Protein AF-A0A2N2MJ49-F1 (afdb_monomer)

Sequence (105 aa):
MNKTPEKPVFLGTYFDRDSVLRWERWTRIVAWVIFAIYVVQYVYDTGMNLYNSFLGGYPVDWFYMAFSLSRPFQGAMVLVVLHLLAKGLLILLDIEDNTRRAARK

Radius of gyration: 24.72 Å; Cα contacts (8 Å, |Δi|>4): 59; chains: 1; bounding box: 57×34×70 Å

Structure (mmCIF, N/CA/C/O backbone):
data_AF-A0A2N2MJ49-F1
#
_entry.id   AF-A0A2N2MJ49-F1
#
loop_
_atom_site.group_PDB
_atom_site.id
_atom_site.type_symbol
_atom_site.label_atom_id
_atom_site.label_alt_id
_atom_site.label_comp_id
_atom_site.label_asym_id
_atom_site.label_entity_id
_atom_site.label_seq_id
_atom_site.pdbx_PDB_ins_code
_atom_site.Cartn_x
_atom_site.Cartn_y
_atom_site.Cartn_z
_atom_site.occupancy
_atom_site.B_iso_or_equiv
_atom_site.auth_seq_id
_atom_site.auth_comp_id
_atom_site.auth_asym_id
_atom_site.auth_atom_id
_atom_site.pdbx_PDB_model_num
ATOM 1 N N . MET A 1 1 ? -31.658 22.589 45.510 1.00 42.12 1 MET A N 1
ATOM 2 C CA . MET A 1 1 ? -30.374 21.855 45.475 1.00 42.12 1 MET A CA 1
ATOM 3 C C . MET A 1 1 ? -30.463 20.854 44.328 1.00 42.12 1 MET A C 1
ATOM 5 O O . MET A 1 1 ? -31.080 19.810 44.482 1.00 42.12 1 MET A O 1
ATOM 9 N N . ASN A 1 2 ? -30.010 21.247 43.136 1.00 44.00 2 ASN A N 1
ATOM 10 C CA . ASN A 1 2 ? -30.204 20.474 41.909 1.00 44.00 2 ASN A CA 1
ATOM 11 C C . ASN A 1 2 ? -29.055 19.462 41.801 1.00 44.00 2 ASN A C 1
ATOM 13 O O . ASN A 1 2 ? -27.923 19.855 41.526 1.00 44.00 2 ASN A O 1
ATOM 17 N N . LYS A 1 3 ? -29.309 18.187 42.113 1.00 52.09 3 LYS A N 1
ATOM 18 C CA . LYS A 1 3 ? -28.312 17.125 41.940 1.00 52.09 3 LYS A CA 1
ATOM 19 C C . LYS A 1 3 ? -28.244 16.810 40.450 1.00 52.09 3 LYS A C 1
ATOM 21 O O . LYS A 1 3 ? -29.132 16.154 39.915 1.00 52.09 3 LYS A O 1
ATOM 26 N N . THR A 1 4 ? -27.220 17.319 39.773 1.00 58.00 4 THR A N 1
ATOM 27 C CA . THR A 1 4 ? -26.835 16.819 38.4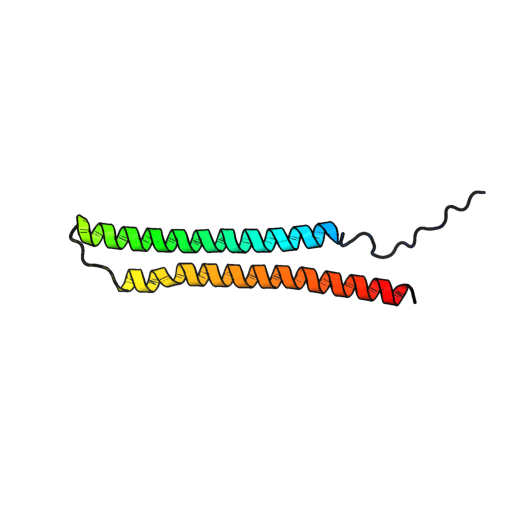51 1.00 58.00 4 THR A CA 1
ATOM 28 C C . THR A 1 4 ? -26.609 15.313 38.568 1.00 58.00 4 THR A C 1
ATOM 30 O O . THR A 1 4 ? -25.866 14.912 39.466 1.00 58.00 4 THR A O 1
ATOM 33 N N . PRO A 1 5 ? -27.228 14.474 37.723 1.00 53.34 5 PRO A N 1
ATOM 34 C CA . PRO A 1 5 ? -26.930 13.052 37.734 1.00 53.34 5 PRO A CA 1
ATOM 35 C C . PRO A 1 5 ? -25.443 12.877 37.411 1.00 53.34 5 PRO A C 1
ATOM 37 O O . PRO A 1 5 ? -24.965 13.372 36.386 1.00 53.34 5 PRO A O 1
ATOM 40 N N . GLU A 1 6 ? -24.707 12.235 38.318 1.00 57.59 6 GLU A N 1
ATOM 41 C CA . GLU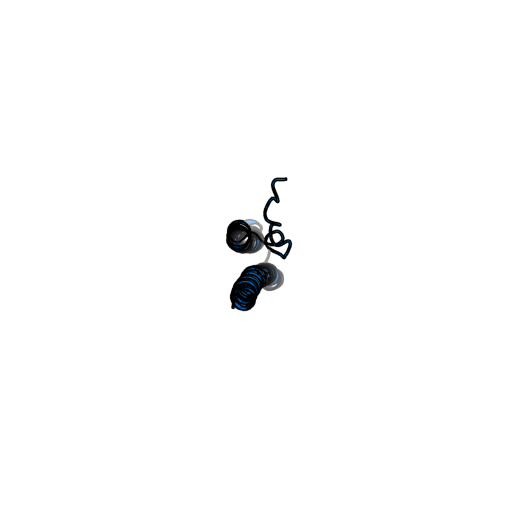 A 1 6 ? -23.323 11.832 38.089 1.00 57.59 6 GLU A CA 1
ATOM 42 C C . GLU A 1 6 ? -23.279 11.006 36.804 1.00 57.59 6 GLU A C 1
ATOM 44 O O . GLU A 1 6 ? -23.873 9.931 36.703 1.00 57.59 6 GLU A O 1
ATOM 49 N N . LYS A 1 7 ? -22.607 11.545 35.782 1.00 55.47 7 LYS A N 1
ATOM 50 C CA . LYS A 1 7 ? -22.266 10.776 34.588 1.00 55.47 7 LYS A CA 1
ATOM 51 C C . LYS A 1 7 ? -21.418 9.598 35.064 1.00 55.47 7 LYS A C 1
ATOM 53 O O . LYS A 1 7 ? -20.419 9.860 35.732 1.00 55.47 7 LYS A O 1
ATOM 58 N N . PRO A 1 8 ? -21.760 8.341 34.738 1.00 45.12 8 PRO A N 1
ATOM 59 C CA . PRO A 1 8 ? -20.896 7.225 35.081 1.00 45.12 8 PRO A CA 1
ATOM 60 C C . PRO A 1 8 ? -19.525 7.458 34.437 1.00 45.12 8 PRO A C 1
ATOM 62 O O . PRO A 1 8 ? -19.369 7.443 33.215 1.00 45.12 8 PRO A O 1
ATOM 65 N N . VAL A 1 9 ? -18.541 7.745 35.288 1.00 55.47 9 VAL A N 1
ATOM 66 C CA . VAL A 1 9 ? -17.139 7.966 34.939 1.00 55.47 9 VAL A CA 1
ATOM 67 C C . VAL A 1 9 ? -16.507 6.602 34.725 1.00 55.47 9 VAL A C 1
ATOM 69 O O . VAL A 1 9 ? -15.728 6.167 35.552 1.00 55.47 9 VAL A O 1
ATOM 72 N N . PHE A 1 10 ? -16.857 5.872 33.669 1.00 46.50 10 PHE A N 1
ATOM 73 C CA . PHE A 1 10 ? -16.069 4.694 33.304 1.00 46.50 10 PHE A CA 1
ATOM 74 C C . PHE A 1 10 ? -16.039 4.480 31.784 1.00 46.50 10 PHE A C 1
ATOM 76 O O . PHE A 1 10 ? -17.042 4.193 31.135 1.00 46.50 10 PHE A O 1
ATOM 83 N N . LEU A 1 11 ? -14.824 4.641 3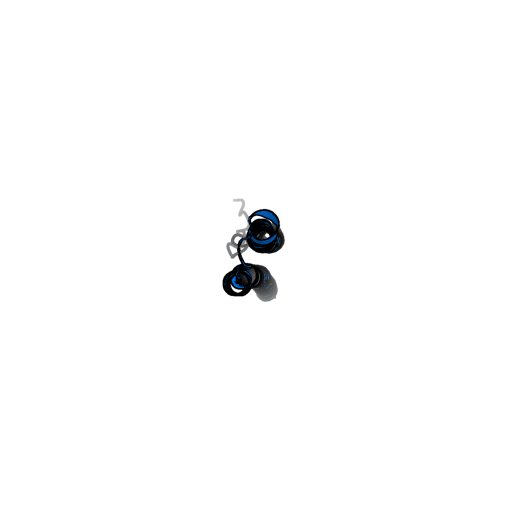1.246 1.00 53.97 11 LEU A N 1
ATOM 84 C CA . LEU A 1 11 ? -14.276 4.122 29.982 1.00 53.97 11 LEU A CA 1
ATOM 85 C C . LEU A 1 11 ? -14.821 4.625 28.635 1.00 53.97 11 LEU A C 1
ATOM 87 O O . LEU A 1 11 ? -14.140 4.431 27.633 1.00 53.97 11 LEU A O 1
ATOM 91 N N . GLY A 1 12 ? -15.933 5.361 28.585 1.00 48.50 12 GLY A N 1
ATOM 92 C CA . GLY A 1 12 ? -16.446 5.983 27.348 1.00 48.50 12 GLY A CA 1
ATOM 93 C C . GLY A 1 12 ? -15.527 7.019 26.668 1.00 48.50 12 GLY A C 1
ATOM 94 O O . GLY A 1 12 ? -15.921 7.605 25.665 1.00 48.50 12 GLY A O 1
ATOM 95 N N . THR A 1 13 ? -14.331 7.264 27.208 1.00 54.97 13 THR A N 1
ATOM 96 C CA . THR A 1 13 ? -13.382 8.301 26.774 1.00 54.97 13 THR A CA 1
ATOM 97 C C . THR A 1 13 ? -12.166 7.777 26.000 1.00 54.97 13 THR A C 1
ATOM 99 O O . THR A 1 13 ? -11.473 8.591 25.400 1.00 54.97 13 THR A O 1
ATOM 102 N N . TYR A 1 14 ? -11.855 6.472 26.021 1.00 58.28 14 TYR A N 1
ATOM 103 C CA . TYR A 1 14 ? -10.548 5.989 25.531 1.00 58.28 14 TYR A CA 1
ATOM 104 C C . TYR A 1 14 ? -10.522 5.564 24.056 1.00 58.28 14 TYR A C 1
ATOM 106 O O . TYR A 1 14 ? -9.511 5.793 23.395 1.00 58.28 14 TYR A O 1
ATOM 114 N N . PHE A 1 15 ? -11.612 5.016 23.514 1.00 64.31 15 PHE A N 1
ATOM 115 C CA . PHE A 1 15 ? -11.713 4.673 22.094 1.00 64.31 15 PHE A CA 1
ATOM 116 C C . PHE A 1 15 ? -13.061 5.125 21.532 1.00 64.31 15 PHE A C 1
ATOM 118 O O . PHE A 1 15 ? -14.129 4.611 21.866 1.00 64.31 15 PHE A O 1
ATOM 125 N N . ASP A 1 16 ? -13.008 6.131 20.666 1.00 80.38 16 ASP A N 1
ATOM 126 C CA . ASP A 1 16 ? -14.135 6.479 19.814 1.00 80.38 16 ASP A CA 1
ATOM 127 C C . ASP A 1 16 ? -14.185 5.488 18.644 1.00 80.38 16 ASP A C 1
ATOM 129 O O . ASP A 1 16 ? -13.225 5.364 17.877 1.00 80.38 16 ASP A O 1
ATOM 133 N N . ARG A 1 17 ? -15.306 4.770 18.519 1.00 81.75 17 ARG A N 1
ATOM 134 C CA . ARG A 1 17 ? -15.529 3.751 17.488 1.00 81.75 17 ARG A CA 1
ATOM 135 C C . ARG A 1 17 ? -15.296 4.305 16.087 1.00 81.75 17 ARG A C 1
ATOM 137 O O . ARG A 1 17 ? -14.660 3.639 15.271 1.00 81.75 17 ARG A O 1
ATOM 144 N N . ASP A 1 18 ? -15.777 5.514 15.817 1.00 86.56 18 ASP A N 1
ATOM 145 C CA . ASP A 1 18 ? -15.651 6.125 14.494 1.00 86.56 18 ASP A CA 1
ATOM 146 C C . ASP A 1 18 ? -14.190 6.466 14.194 1.00 86.56 18 ASP A C 1
ATOM 148 O O . ASP A 1 18 ? -13.690 6.202 13.097 1.00 86.56 18 ASP A O 1
ATOM 152 N N . SER A 1 19 ? -13.471 6.965 15.201 1.00 87.19 19 SER A N 1
ATOM 153 C CA . SER A 1 19 ? -12.028 7.182 15.127 1.00 87.19 19 SER A CA 1
ATOM 154 C C . SER A 1 19 ? -11.271 5.872 14.878 1.00 87.19 19 SER A C 1
ATOM 156 O O . SER A 1 19 ? -10.435 5.822 13.978 1.00 87.19 19 SER A O 1
ATOM 158 N N . VAL A 1 20 ? -11.585 4.795 15.603 1.00 88.62 20 VAL A N 1
ATOM 159 C CA . VAL A 1 20 ? -10.970 3.464 15.437 1.00 88.62 20 VAL A CA 1
ATOM 160 C C . VAL A 1 20 ? -11.195 2.904 14.032 1.00 88.62 20 VAL A C 1
ATOM 162 O O . VAL A 1 20 ? -10.241 2.501 13.370 1.00 88.62 20 VAL A O 1
ATOM 165 N N . LEU A 1 21 ? -12.431 2.928 13.533 1.00 90.38 21 LEU A N 1
ATOM 166 C CA . LEU A 1 21 ? -12.759 2.451 12.185 1.00 90.38 21 LEU A CA 1
ATOM 167 C C . LEU A 1 21 ? -12.087 3.296 11.098 1.00 90.38 21 LEU A C 1
ATOM 169 O O . LEU A 1 21 ? -11.628 2.775 10.080 1.00 90.38 21 LEU A O 1
ATOM 173 N N . ARG A 1 22 ? -11.991 4.611 11.314 1.00 92.75 22 ARG A N 1
ATOM 174 C CA . ARG A 1 22 ? -11.236 5.499 10.432 1.00 92.75 22 ARG A CA 1
ATOM 175 C C . ARG A 1 22 ? -9.753 5.120 10.429 1.00 92.75 22 ARG A C 1
ATOM 177 O O . ARG A 1 22 ? -9.180 5.009 9.346 1.00 92.75 22 ARG A O 1
ATOM 184 N N . TRP A 1 23 ? -9.142 4.902 11.594 1.00 91.56 23 TRP A N 1
ATOM 185 C CA . TRP A 1 23 ? -7.740 4.490 11.706 1.00 91.56 23 TRP A CA 1
ATOM 186 C C . TRP A 1 23 ? -7.482 3.132 11.057 1.00 91.56 23 TRP A C 1
ATOM 188 O O . TRP A 1 23 ? -6.542 3.033 10.280 1.00 91.56 23 TRP A O 1
ATOM 198 N N . GLU A 1 24 ? -8.342 2.133 11.263 1.00 94.25 24 GLU A N 1
ATOM 199 C CA . GLU A 1 24 ? -8.258 0.831 10.583 1.00 94.25 24 GLU A CA 1
ATOM 200 C C . GLU A 1 24 ? -8.176 0.990 9.060 1.00 94.25 24 GLU A C 1
ATOM 202 O O . GLU A 1 24 ? -7.279 0.435 8.411 1.00 94.25 24 GLU A O 1
ATOM 207 N N . ARG A 1 25 ? -9.070 1.809 8.493 1.00 94.62 25 ARG A N 1
ATOM 208 C CA . ARG A 1 25 ? -9.129 2.042 7.050 1.00 94.62 25 ARG A CA 1
ATOM 209 C C . ARG A 1 25 ? -7.869 2.742 6.554 1.00 94.62 25 ARG A C 1
ATOM 211 O O . ARG A 1 25 ? -7.303 2.328 5.542 1.00 94.62 25 ARG A O 1
ATOM 218 N N . TRP A 1 26 ? -7.413 3.776 7.262 1.00 96.50 26 TRP A N 1
ATOM 219 C CA . TRP A 1 26 ? -6.181 4.487 6.917 1.00 96.50 26 TRP A CA 1
ATOM 220 C C . TRP A 1 26 ? -4.953 3.588 7.027 1.00 96.50 26 TRP A C 1
ATOM 222 O O . TRP A 1 26 ? -4.146 3.581 6.105 1.00 96.50 26 TRP A O 1
ATOM 232 N N . THR A 1 27 ? -4.831 2.779 8.081 1.00 95.00 27 THR A N 1
ATOM 233 C CA . THR A 1 27 ? -3.722 1.834 8.252 1.00 95.00 27 THR A CA 1
ATOM 234 C C . THR A 1 27 ? -3.657 0.848 7.092 1.00 95.00 27 THR A C 1
ATOM 236 O O . THR A 1 27 ? -2.577 0.625 6.550 1.00 95.00 27 THR A O 1
ATOM 239 N N . ARG A 1 28 ? -4.797 0.311 6.640 1.00 95.81 28 ARG A N 1
ATOM 240 C CA . ARG A 1 28 ? -4.842 -0.552 5.449 1.00 95.81 28 ARG A CA 1
ATOM 241 C C . ARG A 1 28 ? -4.424 0.168 4.174 1.00 95.81 28 ARG A C 1
ATOM 243 O O . ARG A 1 28 ? -3.658 -0.394 3.397 1.00 95.81 28 ARG A O 1
ATOM 250 N N . ILE A 1 29 ? -4.916 1.387 3.947 1.00 97.44 29 ILE A N 1
ATOM 251 C CA . ILE A 1 29 ? -4.541 2.181 2.767 1.00 97.44 29 ILE A CA 1
ATOM 252 C C . ILE A 1 29 ? -3.035 2.453 2.783 1.00 97.44 29 ILE A C 1
ATOM 254 O O . ILE A 1 29 ? -2.353 2.182 1.799 1.00 97.44 29 ILE A O 1
ATOM 258 N N . VAL A 1 30 ? -2.502 2.916 3.914 1.00 97.12 30 VAL A N 1
ATOM 259 C CA . VAL A 1 30 ? -1.070 3.185 4.099 1.00 97.12 30 VAL A CA 1
ATOM 260 C C . VAL A 1 30 ? -0.243 1.920 3.882 1.00 97.12 30 VAL A C 1
ATOM 262 O O . VAL A 1 30 ? 0.789 1.985 3.222 1.00 97.12 30 VAL A O 1
ATOM 265 N N . ALA A 1 31 ? -0.708 0.763 4.355 1.00 97.38 31 ALA A N 1
ATOM 266 C CA . ALA A 1 31 ? -0.031 -0.508 4.128 1.00 97.38 31 ALA A CA 1
ATOM 267 C C . ALA A 1 31 ? 0.132 -0.817 2.633 1.00 97.38 31 ALA A C 1
ATOM 269 O O . ALA A 1 31 ? 1.228 -1.158 2.188 1.00 97.38 31 ALA A O 1
ATOM 270 N N . TRP A 1 32 ? -0.936 -0.641 1.851 1.00 98.12 32 TRP A N 1
ATOM 271 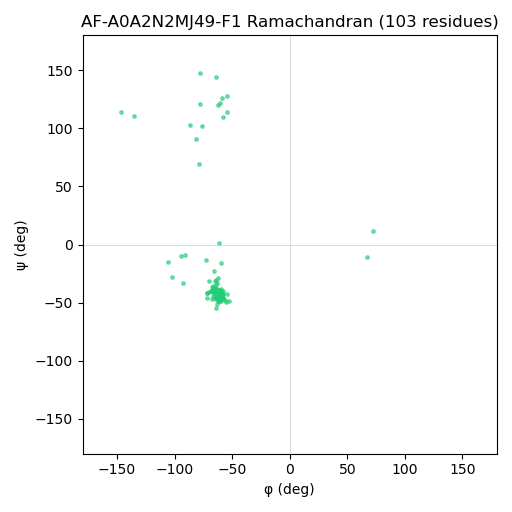C CA . TRP A 1 32 ? -0.894 -0.814 0.398 1.00 98.12 32 TRP A CA 1
ATOM 272 C C . TRP A 1 32 ? -0.021 0.227 -0.297 1.00 98.12 32 TRP A C 1
ATOM 274 O O . TRP A 1 32 ? 0.712 -0.126 -1.217 1.00 98.12 32 TRP A O 1
ATOM 284 N N . VAL A 1 33 ? -0.053 1.484 0.152 1.00 98.19 33 VAL A N 1
ATOM 285 C CA . VAL A 1 33 ? 0.810 2.547 -0.383 1.00 98.19 33 VAL A CA 1
ATOM 286 C C . VAL A 1 33 ? 2.283 2.214 -0.154 1.00 98.19 33 VAL A C 1
ATOM 288 O O . VAL A 1 33 ? 3.071 2.266 -1.094 1.00 98.19 33 VAL A O 1
ATOM 291 N N . ILE A 1 34 ? 2.660 1.815 1.064 1.00 97.50 34 ILE A N 1
ATOM 292 C CA . ILE A 1 34 ? 4.039 1.427 1.379 1.00 97.50 34 ILE A CA 1
ATOM 293 C C . ILE A 1 34 ? 4.454 0.223 0.531 1.00 97.50 34 ILE A C 1
ATOM 295 O O . ILE A 1 34 ? 5.518 0.246 -0.082 1.00 97.50 34 ILE A O 1
ATOM 299 N N . PHE A 1 35 ? 3.606 -0.801 0.426 1.00 98.00 35 PHE A N 1
ATOM 300 C CA . PHE A 1 35 ? 3.888 -1.953 -0.426 1.00 98.00 35 PHE A CA 1
ATOM 301 C C . PHE A 1 35 ? 4.093 -1.560 -1.895 1.00 98.00 35 PHE A C 1
ATOM 303 O O . PHE A 1 35 ? 5.054 -2.006 -2.521 1.00 98.00 35 PHE A O 1
ATOM 310 N N . ALA A 1 36 ? 3.246 -0.678 -2.431 1.00 97.88 36 ALA A N 1
ATOM 311 C CA . ALA A 1 36 ? 3.383 -0.178 -3.793 1.00 97.88 36 ALA A CA 1
ATOM 312 C C . ALA A 1 36 ? 4.725 0.540 -4.009 1.00 97.88 36 ALA A C 1
ATOM 314 O O . ALA A 1 36 ? 5.347 0.344 -5.049 1.00 97.88 36 ALA A O 1
ATOM 315 N N . ILE A 1 37 ? 5.218 1.300 -3.022 1.00 98.00 37 ILE A N 1
ATOM 316 C CA . ILE A 1 37 ? 6.546 1.934 -3.086 1.00 98.00 37 ILE A CA 1
ATOM 317 C C . ILE A 1 37 ? 7.647 0.875 -3.239 1.00 98.00 37 ILE A C 1
ATOM 319 O O . ILE A 1 37 ? 8.490 1.007 -4.124 1.00 98.00 37 ILE A O 1
ATOM 323 N N . TYR A 1 38 ? 7.621 -0.197 -2.441 1.00 97.38 38 TYR A N 1
ATOM 324 C CA . TYR A 1 38 ? 8.596 -1.292 -2.556 1.00 97.38 38 TYR A CA 1
ATOM 325 C C . TYR A 1 38 ? 8.534 -1.998 -3.918 1.00 97.38 38 TYR A C 1
ATOM 327 O O . TYR A 1 38 ? 9.572 -2.337 -4.488 1.00 97.38 38 TYR A O 1
ATOM 335 N N . VAL A 1 39 ? 7.331 -2.198 -4.463 1.00 97.44 39 VAL A N 1
ATOM 336 C CA . VAL A 1 39 ? 7.146 -2.781 -5.801 1.00 97.44 39 VAL A CA 1
ATOM 337 C C . VAL A 1 39 ? 7.708 -1.857 -6.880 1.00 97.44 39 VAL A C 1
ATOM 339 O O . VAL A 1 39 ? 8.449 -2.314 -7.746 1.00 97.44 39 VAL A O 1
ATOM 342 N N . VAL A 1 40 ? 7.415 -0.556 -6.817 1.00 97.56 40 VAL A N 1
ATOM 343 C CA . VAL A 1 40 ? 7.949 0.433 -7.765 1.00 97.56 40 VAL A CA 1
ATOM 344 C C . VAL A 1 40 ? 9.473 0.489 -7.692 1.00 97.56 40 VAL A C 1
ATOM 346 O O . VAL A 1 40 ? 10.127 0.494 -8.730 1.00 97.56 40 VAL A O 1
ATOM 349 N N . GLN A 1 41 ? 10.049 0.466 -6.489 1.00 96.00 41 GLN A N 1
ATOM 350 C CA . GLN A 1 41 ? 11.498 0.407 -6.294 1.00 96.00 41 GLN A CA 1
ATOM 351 C C . GLN A 1 41 ? 12.116 -0.832 -6.949 1.00 96.00 41 GLN A C 1
ATOM 353 O O . GLN A 1 41 ? 13.128 -0.718 -7.632 1.00 96.00 41 GLN A O 1
ATOM 358 N N . TYR A 1 42 ? 11.499 -2.001 -6.780 1.00 96.00 42 TYR A N 1
ATOM 359 C CA . TYR A 1 42 ? 11.952 -3.234 -7.421 1.00 96.00 42 TYR A CA 1
ATOM 360 C C . TYR A 1 42 ? 11.890 -3.168 -8.949 1.00 96.00 42 TYR A C 1
ATOM 362 O O . TYR A 1 42 ? 12.845 -3.553 -9.629 1.00 96.00 42 TYR A O 1
ATOM 370 N N . VAL A 1 43 ? 10.779 -2.664 -9.494 1.00 96.25 43 VAL A N 1
ATOM 371 C CA . VAL A 1 43 ? 10.614 -2.475 -10.941 1.00 96.25 43 VAL A CA 1
ATOM 372 C C . VAL A 1 43 ? 11.654 -1.492 -11.470 1.00 96.25 43 VAL A C 1
ATOM 374 O O . VAL A 1 43 ? 12.233 -1.739 -12.524 1.00 96.25 43 VAL A O 1
ATOM 377 N N . TYR A 1 44 ? 11.934 -0.418 -10.730 1.00 95.38 44 TYR A N 1
ATOM 378 C CA . TYR A 1 44 ? 12.945 0.565 -11.098 1.00 95.38 44 TYR A CA 1
ATOM 379 C C . TYR A 1 44 ? 14.352 -0.042 -11.139 1.00 95.38 44 TYR A C 1
ATOM 381 O O . TYR A 1 44 ? 15.024 0.084 -12.159 1.00 95.38 44 TYR A O 1
ATOM 389 N N . ASP A 1 45 ? 14.788 -0.747 -10.088 1.00 93.06 45 ASP A N 1
ATOM 390 C CA . ASP A 1 45 ? 16.125 -1.362 -10.076 1.00 93.06 45 ASP A CA 1
ATOM 391 C C . ASP A 1 45 ? 16.282 -2.398 -11.193 1.00 93.06 45 ASP A C 1
ATOM 393 O O . ASP A 1 45 ? 17.303 -2.455 -11.878 1.00 93.06 45 ASP A O 1
ATOM 397 N N . THR A 1 46 ? 15.253 -3.229 -11.378 1.00 93.50 46 THR A N 1
ATOM 398 C CA . THR A 1 46 ? 15.255 -4.290 -12.386 1.00 93.50 46 THR A CA 1
ATOM 399 C C . THR A 1 46 ? 15.263 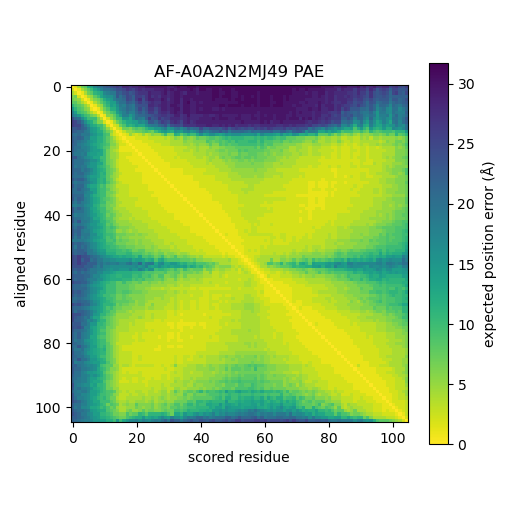-3.688 -13.787 1.00 93.50 46 THR A C 1
ATOM 401 O O . THR A 1 46 ? 16.053 -4.100 -14.634 1.00 93.50 46 THR A O 1
ATOM 404 N N . GLY A 1 47 ? 14.434 -2.668 -14.017 1.00 93.56 47 GLY A N 1
ATOM 405 C CA . GLY A 1 47 ? 14.390 -1.920 -15.266 1.00 93.56 47 GLY A CA 1
ATOM 406 C C . GLY A 1 47 ? 15.719 -1.237 -15.576 1.00 93.56 47 GLY A C 1
ATOM 407 O O . GLY A 1 47 ? 16.180 -1.311 -16.709 1.00 93.56 47 GLY A O 1
ATOM 408 N N . MET A 1 48 ? 16.374 -0.647 -14.575 1.00 93.12 48 MET A N 1
ATOM 409 C CA . MET A 1 48 ? 17.682 -0.010 -14.734 1.00 93.12 48 MET A CA 1
ATOM 410 C C . MET A 1 48 ? 18.780 -1.028 -15.060 1.00 93.12 48 MET A C 1
ATOM 412 O O . MET A 1 48 ? 19.606 -0.778 -15.936 1.00 93.12 48 MET A O 1
ATOM 416 N N . ASN A 1 49 ? 18.774 -2.197 -14.412 1.00 92.56 49 ASN A N 1
ATOM 417 C CA . ASN A 1 49 ? 19.720 -3.271 -14.722 1.00 92.56 49 ASN A CA 1
ATOM 418 C C . ASN A 1 49 ? 19.551 -3.767 -16.167 1.00 92.56 49 ASN A C 1
ATOM 420 O O . ASN A 1 49 ? 20.520 -3.865 -16.918 1.00 92.56 49 ASN A O 1
ATOM 424 N N . LEU A 1 50 ? 18.306 -4.004 -16.588 1.00 92.81 50 LEU A N 1
ATOM 425 C CA . LEU A 1 50 ? 18.006 -4.403 -17.961 1.00 92.81 50 LEU A CA 1
ATOM 426 C C . LEU A 1 50 ? 18.393 -3.307 -18.958 1.00 92.81 50 LEU A C 1
ATOM 428 O O . LEU A 1 50 ? 19.049 -3.598 -19.952 1.00 92.81 50 LEU A O 1
ATOM 432 N N . TYR A 1 51 ? 18.055 -2.047 -18.680 1.00 93.38 51 TYR A N 1
ATOM 433 C CA . TYR A 1 51 ? 18.419 -0.901 -19.516 1.00 93.38 51 TYR A CA 1
ATOM 434 C C . TYR A 1 51 ? 19.936 -0.805 -19.723 1.00 93.38 51 TYR A C 1
ATOM 436 O O . TYR A 1 51 ? 20.402 -0.699 -20.858 1.00 93.38 51 TYR A O 1
ATOM 444 N N . ASN A 1 52 ? 20.711 -0.916 -18.641 1.00 92.19 52 ASN A N 1
ATOM 445 C CA . ASN A 1 52 ? 22.171 -0.899 -18.698 1.00 92.19 52 ASN A CA 1
ATOM 446 C C . ASN A 1 52 ? 22.734 -2.091 -19.474 1.00 92.19 52 ASN A C 1
ATOM 448 O O . ASN A 1 52 ? 23.733 -1.942 -20.177 1.00 92.19 52 ASN A O 1
ATOM 452 N N . SER A 1 53 ? 22.094 -3.257 -19.389 1.00 92.00 53 SER A N 1
ATOM 453 C CA . SER A 1 53 ? 22.529 -4.417 -20.157 1.00 92.00 53 SER A CA 1
ATOM 454 C C . SER A 1 53 ? 22.229 -4.278 -21.652 1.00 92.00 53 SER A C 1
ATOM 456 O O . SER A 1 53 ? 23.114 -4.488 -22.480 1.00 92.00 53 SER A O 1
ATOM 458 N N . PHE A 1 54 ? 21.016 -3.843 -22.006 1.00 91.31 54 PHE A N 1
ATOM 459 C CA . PHE A 1 54 ? 20.585 -3.721 -23.400 1.00 91.31 54 PHE A CA 1
ATOM 460 C C . PHE A 1 54 ? 21.253 -2.564 -24.149 1.00 91.31 54 PHE A C 1
ATOM 462 O O . PHE A 1 54 ? 21.615 -2.733 -25.311 1.00 91.31 54 PHE A O 1
ATOM 469 N N . LEU A 1 55 ? 21.407 -1.395 -23.520 1.00 91.25 55 LEU A N 1
ATOM 470 C CA . LEU A 1 55 ? 21.958 -0.202 -24.180 1.00 91.25 55 LEU A CA 1
ATOM 471 C C . LEU A 1 55 ? 23.418 0.076 -23.822 1.00 91.25 55 LEU A C 1
ATOM 473 O O . LEU A 1 55 ? 24.135 0.678 -24.616 1.00 91.25 55 LEU A O 1
ATOM 477 N N . GLY A 1 56 ? 23.860 -0.339 -22.634 1.00 87.44 56 GLY A N 1
ATOM 478 C CA . GLY A 1 56 ? 25.226 -0.117 -22.157 1.00 87.44 56 GLY A CA 1
ATOM 479 C C . GLY A 1 56 ? 26.201 -1.245 -22.499 1.00 87.44 56 GLY A C 1
ATOM 480 O O . GLY A 1 56 ? 27.398 -1.077 -22.288 1.00 87.44 56 GLY A O 1
ATOM 481 N N . GLY A 1 57 ? 25.718 -2.386 -23.009 1.00 87.94 57 GLY A N 1
ATOM 482 C CA . GLY A 1 57 ? 26.557 -3.538 -23.363 1.00 87.94 57 GLY A CA 1
ATOM 483 C C . GLY A 1 57 ? 27.119 -4.305 -22.161 1.00 87.94 57 GLY A C 1
ATOM 484 O O . GLY A 1 57 ? 27.999 -5.150 -22.327 1.00 87.94 57 GLY A O 1
ATOM 485 N N . TYR A 1 58 ? 26.627 -4.023 -20.952 1.00 88.75 58 TYR A N 1
ATOM 486 C CA . TYR A 1 58 ? 27.003 -4.753 -19.745 1.00 88.75 58 TYR A CA 1
ATOM 487 C C . TYR A 1 58 ? 26.264 -6.100 -19.672 1.00 88.75 58 TYR A C 1
ATOM 489 O O . TYR A 1 58 ? 25.122 -6.207 -20.124 1.00 88.75 58 TYR A O 1
ATOM 497 N N . PRO A 1 59 ? 26.866 -7.155 -19.101 1.00 89.94 59 PRO A N 1
ATOM 498 C CA . PRO A 1 59 ? 26.152 -8.406 -18.871 1.00 89.94 59 PRO A CA 1
ATOM 499 C C . PRO A 1 59 ? 25.005 -8.202 -17.872 1.00 89.94 59 PRO A C 1
ATOM 501 O O . PRO A 1 59 ? 25.137 -7.436 -16.917 1.00 89.94 59 PRO A O 1
ATOM 504 N N . VAL A 1 60 ? 23.888 -8.909 -18.076 1.00 90.94 60 VAL A N 1
ATOM 505 C CA . VAL A 1 60 ? 22.781 -8.929 -17.108 1.00 90.94 60 VAL A CA 1
ATOM 506 C C . VAL A 1 60 ? 23.279 -9.534 -15.799 1.00 90.94 60 VAL A C 1
ATOM 508 O O . VAL A 1 60 ? 23.678 -10.701 -15.759 1.00 90.94 60 VAL A O 1
ATOM 511 N N . ASP A 1 61 ? 23.207 -8.763 -14.715 1.00 91.69 61 ASP A N 1
ATOM 512 C CA . ASP A 1 61 ? 23.487 -9.282 -13.380 1.00 91.69 61 ASP A CA 1
ATOM 513 C C . ASP A 1 61 ? 22.252 -10.005 -12.817 1.00 91.69 61 ASP A C 1
ATOM 515 O O . ASP A 1 61 ? 21.365 -9.415 -12.190 1.00 91.69 61 ASP A O 1
ATOM 519 N N . TRP A 1 62 ? 22.192 -11.311 -13.076 1.00 88.88 62 TRP A N 1
ATOM 520 C CA . TRP A 1 62 ? 21.135 -12.194 -12.583 1.00 88.88 62 TRP A CA 1
ATOM 521 C C . TRP A 1 62 ? 21.131 -12.328 -11.060 1.00 88.88 62 TRP A C 1
ATOM 523 O O . TRP A 1 62 ? 20.062 -12.487 -10.468 1.00 88.88 62 TRP A O 1
ATOM 533 N N . PHE A 1 63 ? 22.300 -12.242 -10.416 1.00 92.62 63 PHE A N 1
ATOM 534 C CA . PHE A 1 63 ? 22.390 -12.278 -8.959 1.00 92.62 63 PHE A CA 1
ATOM 535 C C . PHE A 1 63 ? 21.755 -11.026 -8.369 1.00 92.62 63 PHE A C 1
ATOM 537 O O . PHE A 1 63 ? 20.904 -11.136 -7.488 1.00 92.62 63 PHE A O 1
ATOM 544 N N . TYR A 1 64 ? 22.083 -9.850 -8.900 1.00 90.75 64 TYR A N 1
ATOM 545 C CA . TYR A 1 64 ? 21.456 -8.599 -8.489 1.00 90.75 64 TYR A CA 1
ATOM 546 C C . TYR A 1 64 ? 19.932 -8.623 -8.676 1.00 90.75 64 TYR A C 1
ATOM 548 O O . TYR A 1 64 ? 19.206 -8.234 -7.763 1.00 90.75 64 TYR A O 1
ATOM 556 N N . MET A 1 65 ? 19.426 -9.148 -9.801 1.00 89.19 65 MET A N 1
ATOM 557 C CA . MET A 1 65 ? 17.976 -9.300 -10.022 1.00 89.19 65 MET A CA 1
ATOM 558 C C . MET A 1 65 ? 17.312 -10.277 -9.047 1.00 89.19 65 MET A C 1
ATOM 560 O O . MET A 1 65 ? 16.195 -10.040 -8.591 1.00 89.19 65 MET A O 1
ATOM 564 N N . ALA A 1 66 ? 17.975 -11.387 -8.720 1.00 91.94 66 ALA A N 1
ATOM 565 C CA . ALA A 1 66 ? 17.458 -12.325 -7.731 1.00 91.94 66 ALA A CA 1
ATOM 566 C C . ALA A 1 66 ? 17.436 -11.691 -6.332 1.00 91.94 66 ALA A C 1
ATOM 568 O O . ALA A 1 66 ? 16.455 -11.826 -5.603 1.00 91.94 66 ALA A O 1
ATOM 569 N N . PHE A 1 67 ? 18.479 -10.942 -5.967 1.00 92.88 67 PHE A N 1
ATOM 570 C CA . PHE A 1 67 ? 18.539 -10.229 -4.693 1.00 92.88 67 PHE A CA 1
ATOM 571 C C . PHE A 1 67 ? 17.563 -9.052 -4.618 1.00 92.88 67 PHE A C 1
ATOM 573 O O . PHE A 1 67 ? 17.043 -8.773 -3.536 1.00 92.88 67 PHE A O 1
ATOM 580 N N . SER A 1 68 ? 17.252 -8.379 -5.728 1.00 92.12 68 SER A N 1
ATOM 581 C CA . SER A 1 68 ? 16.291 -7.271 -5.733 1.00 92.12 68 SER A CA 1
ATOM 582 C C . SER A 1 68 ? 14.866 -7.733 -5.397 1.00 92.12 68 SER A C 1
ATOM 584 O O . SER A 1 68 ? 14.107 -6.949 -4.825 1.00 92.12 68 SER A O 1
ATOM 586 N N . LEU A 1 69 ? 14.528 -9.020 -5.595 1.00 91.88 69 LEU A N 1
ATOM 587 C CA . LEU A 1 69 ? 13.272 -9.632 -5.113 1.00 91.88 69 LEU A CA 1
ATOM 588 C C . LEU A 1 69 ? 13.105 -9.571 -3.586 1.00 91.88 69 LEU A C 1
ATOM 590 O O .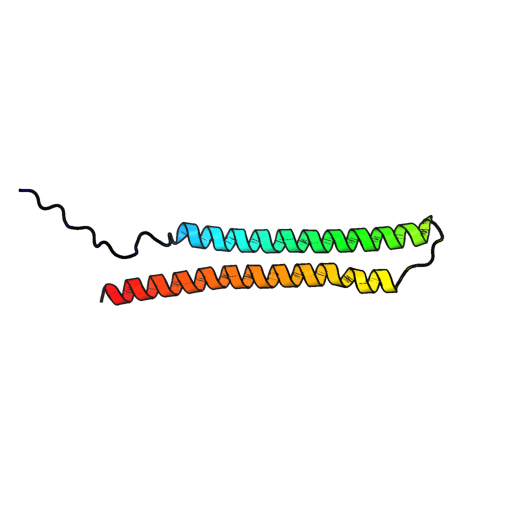 LEU A 1 69 ? 11.991 -9.708 -3.078 1.00 91.88 69 LEU A O 1
ATOM 594 N N . SER A 1 70 ? 14.175 -9.307 -2.834 1.00 93.69 70 SER A N 1
ATOM 595 C CA . SER A 1 70 ? 14.065 -9.030 -1.400 1.00 93.69 70 SER A CA 1
ATOM 596 C C . SER A 1 70 ? 13.242 -7.770 -1.102 1.00 93.69 70 SER A C 1
ATOM 598 O O . SER A 1 70 ? 12.574 -7.722 -0.071 1.00 93.69 70 SER A O 1
ATOM 600 N N . ARG A 1 71 ? 13.210 -6.773 -2.000 1.00 92.81 71 ARG A N 1
ATOM 601 C CA . ARG A 1 71 ? 12.437 -5.531 -1.818 1.00 92.81 71 ARG A CA 1
ATOM 602 C C . ARG A 1 71 ? 10.923 -5.763 -1.758 1.00 92.81 71 ARG A C 1
ATOM 604 O O . ARG A 1 71 ? 10.321 -5.364 -0.761 1.00 92.81 71 ARG A O 1
ATOM 611 N N . PRO A 1 72 ? 10.271 -6.418 -2.740 1.00 95.06 72 PRO A N 1
ATOM 612 C CA . PRO A 1 72 ? 8.841 -6.694 -2.644 1.00 95.06 72 PRO A CA 1
ATOM 613 C C . PRO A 1 72 ? 8.529 -7.628 -1.473 1.00 95.06 72 PRO A C 1
ATOM 615 O O . PRO A 1 72 ? 7.478 -7.478 -0.856 1.00 95.06 72 PRO A O 1
ATOM 618 N N . PHE A 1 73 ? 9.445 -8.532 -1.103 1.00 96.19 73 PHE A N 1
ATOM 619 C CA . PHE A 1 73 ? 9.286 -9.356 0.095 1.00 96.19 73 PHE A CA 1
ATOM 620 C C . PHE A 1 73 ? 9.272 -8.513 1.382 1.00 96.19 73 PHE A C 1
ATOM 622 O O . PHE A 1 73 ? 8.361 -8.658 2.196 1.00 96.19 73 PHE A O 1
ATOM 629 N N . GLN A 1 74 ? 10.209 -7.574 1.544 1.00 95.75 74 GLN A N 1
ATOM 630 C CA . GLN A 1 74 ? 10.211 -6.615 2.658 1.00 95.75 74 GLN A CA 1
ATOM 631 C C . GLN A 1 74 ? 8.923 -5.784 2.687 1.00 95.75 74 GLN A C 1
ATOM 633 O O . GLN A 1 74 ? 8.285 -5.664 3.735 1.00 95.75 74 GLN A O 1
ATOM 638 N N . GLY A 1 75 ? 8.490 -5.274 1.532 1.00 96.69 75 GLY A N 1
ATOM 639 C CA . GLY A 1 75 ? 7.220 -4.563 1.410 1.00 96.69 75 GLY A CA 1
ATOM 640 C C . GLY A 1 75 ? 6.026 -5.424 1.828 1.00 96.69 75 GLY A C 1
ATOM 641 O O . GLY A 1 75 ? 5.139 -4.943 2.531 1.00 96.69 75 GLY A O 1
ATOM 642 N N . ALA A 1 76 ? 6.006 -6.702 1.441 1.00 97.50 76 ALA A N 1
ATOM 643 C CA . ALA A 1 76 ? 4.955 -7.640 1.819 1.00 97.50 76 ALA A CA 1
ATOM 644 C C . ALA A 1 76 ? 4.948 -7.913 3.330 1.00 97.50 76 ALA A C 1
ATOM 646 O O . ALA A 1 76 ? 3.877 -7.985 3.929 1.00 97.50 76 ALA A O 1
ATOM 647 N N . MET A 1 77 ? 6.115 -7.997 3.977 1.00 97.62 77 MET A N 1
ATOM 648 C CA . MET A 1 77 ? 6.187 -8.108 5.438 1.00 97.62 77 MET A CA 1
ATOM 649 C C . MET A 1 77 ? 5.560 -6.888 6.120 1.00 97.62 77 MET A C 1
ATOM 651 O O . MET A 1 77 ? 4.734 -7.049 7.018 1.00 97.62 77 MET A O 1
ATOM 655 N N . VAL A 1 78 ? 5.886 -5.674 5.664 1.00 96.19 78 VAL A N 1
ATOM 656 C CA . VAL A 1 78 ? 5.281 -4.438 6.191 1.00 96.19 78 VAL A CA 1
ATOM 657 C C . VAL A 1 78 ? 3.770 -4.416 5.947 1.00 96.19 78 VAL A C 1
ATOM 659 O O . VAL A 1 78 ? 3.005 -4.093 6.858 1.00 96.19 78 VAL A O 1
ATOM 662 N N . LEU A 1 79 ? 3.326 -4.821 4.752 1.00 97.56 79 LEU A N 1
ATOM 663 C CA . LEU A 1 79 ? 1.910 -4.947 4.405 1.00 97.56 79 LEU A CA 1
ATOM 664 C C . LEU A 1 79 ? 1.184 -5.867 5.394 1.00 97.56 79 LEU A C 1
ATOM 666 O O . LEU A 1 79 ? 0.148 -5.480 5.936 1.00 97.56 79 LEU A O 1
ATOM 670 N N . VAL A 1 80 ? 1.736 -7.056 5.651 1.00 98.06 80 VAL A N 1
ATOM 671 C CA . VAL A 1 80 ? 1.171 -8.043 6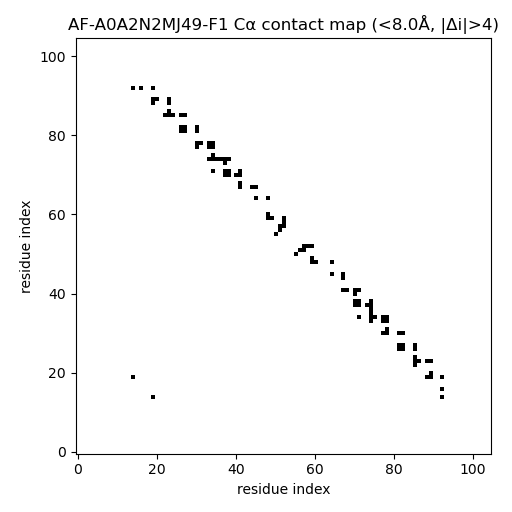.580 1.00 98.06 80 VAL A CA 1
ATOM 672 C C . VAL A 1 80 ? 1.117 -7.483 7.996 1.00 98.06 80 VAL A C 1
ATOM 674 O O . VAL A 1 80 ? 0.058 -7.534 8.617 1.00 98.06 80 VAL A O 1
ATOM 677 N N . VAL A 1 81 ? 2.208 -6.901 8.498 1.00 97.50 81 VAL A N 1
ATOM 678 C CA . VAL A 1 81 ? 2.261 -6.332 9.854 1.00 97.50 81 VAL A CA 1
ATOM 679 C C . VAL A 1 81 ? 1.208 -5.240 10.034 1.00 97.50 81 VAL A C 1
ATOM 681 O O . VAL A 1 81 ? 0.456 -5.268 11.007 1.00 97.50 81 VAL A O 1
ATOM 684 N N . LEU A 1 82 ? 1.083 -4.312 9.086 1.00 96.81 82 LEU A N 1
ATOM 685 C CA . LEU A 1 82 ? 0.087 -3.243 9.175 1.00 96.81 82 LEU A CA 1
ATOM 686 C C . LEU A 1 82 ? -1.349 -3.771 9.070 1.00 96.81 82 LEU A C 1
ATOM 688 O O . LEU A 1 82 ? -2.230 -3.278 9.772 1.00 96.81 82 LEU A O 1
ATOM 692 N N . HIS A 1 83 ? -1.600 -4.804 8.262 1.00 96.88 83 HIS A N 1
ATOM 693 C CA . HIS A 1 83 ? -2.911 -5.462 8.225 1.00 96.88 83 HIS A CA 1
ATOM 694 C C . HIS A 1 83 ? -3.228 -6.200 9.531 1.00 96.88 83 HIS A C 1
ATOM 696 O O . HIS A 1 83 ? -4.379 -6.193 9.971 1.00 96.88 83 HIS A O 1
ATOM 702 N N . LEU A 1 84 ? -2.231 -6.820 10.167 1.00 96.81 84 LEU A N 1
ATOM 703 C CA . LEU A 1 84 ? -2.392 -7.441 11.482 1.00 96.81 84 LEU A CA 1
ATOM 704 C C . LEU A 1 84 ? -2.702 -6.391 12.551 1.00 96.81 84 LEU A C 1
ATOM 706 O O . LEU A 1 84 ? -3.620 -6.597 13.339 1.00 96.81 84 LEU A O 1
ATOM 710 N N . LEU A 1 85 ? -2.015 -5.247 12.533 1.00 94.25 85 LEU A N 1
ATOM 711 C CA . LEU A 1 85 ? -2.300 -4.131 13.439 1.00 94.25 85 LEU A CA 1
ATOM 712 C C . LEU A 1 85 ? -3.709 -3.565 13.224 1.00 94.25 85 LEU A C 1
ATOM 714 O O . LEU A 1 85 ? -4.436 -3.353 14.192 1.00 94.25 85 LEU A O 1
ATOM 718 N N . ALA A 1 86 ? -4.129 -3.393 11.968 1.00 93.75 86 ALA A N 1
ATOM 719 C CA . ALA A 1 86 ? -5.477 -2.943 11.624 1.00 93.75 86 ALA A CA 1
ATOM 720 C C . ALA A 1 86 ? -6.557 -3.900 12.166 1.00 93.75 86 ALA A C 1
ATOM 722 O O . ALA A 1 86 ? -7.535 -3.460 12.767 1.00 93.75 86 ALA A O 1
ATOM 723 N N . LYS A 1 87 ? -6.354 -5.219 12.031 1.00 94.81 87 LYS A N 1
ATOM 724 C CA . LYS A 1 87 ? -7.247 -6.232 12.619 1.00 94.81 87 LYS A CA 1
ATOM 725 C C . LYS A 1 87 ? -7.204 -6.238 14.146 1.00 94.81 87 LYS A C 1
ATOM 727 O O . LYS A 1 87 ? -8.248 -6.380 14.772 1.00 94.81 87 LYS A O 1
ATOM 732 N N . GLY A 1 88 ? -6.027 -6.060 14.744 1.00 92.94 88 GLY A N 1
ATOM 733 C CA . GLY A 1 88 ? -5.874 -5.935 16.194 1.00 92.94 88 GLY A CA 1
ATOM 734 C C . GLY A 1 88 ? -6.696 -4.776 16.758 1.00 92.94 88 GLY A C 1
ATOM 735 O O . GLY A 1 88 ? -7.363 -4.937 17.776 1.00 92.94 88 GLY A O 1
ATOM 736 N N . LEU A 1 89 ? -6.731 -3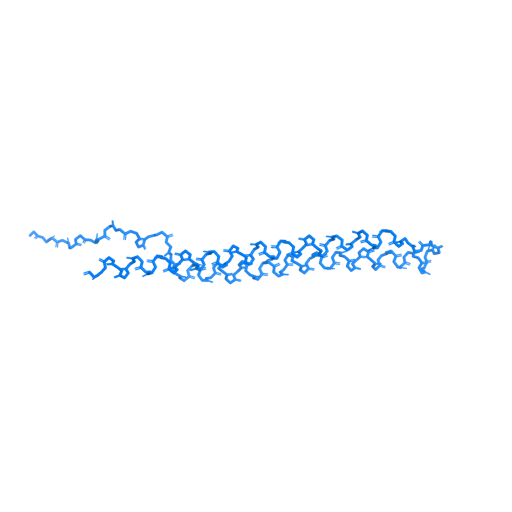.6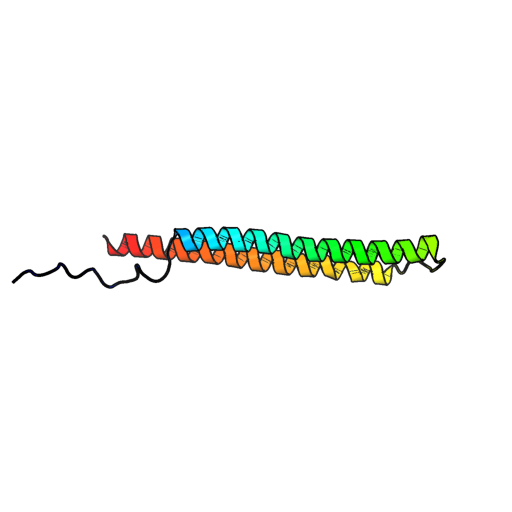46 16.048 1.00 91.25 89 LEU A N 1
ATOM 737 C CA . LEU A 1 89 ? -7.544 -2.485 16.410 1.00 91.25 89 LEU A CA 1
ATOM 738 C C . LEU A 1 89 ? -9.050 -2.815 16.449 1.00 91.25 89 LEU A C 1
ATOM 740 O O . LEU A 1 89 ? -9.749 -2.401 17.370 1.00 91.25 89 LEU A O 1
ATOM 744 N N . LEU A 1 90 ? -9.537 -3.602 15.484 1.00 91.44 90 LEU A N 1
ATOM 745 C CA . LEU A 1 90 ? -10.930 -4.065 15.452 1.00 91.44 90 LEU A CA 1
ATOM 746 C C . LEU A 1 90 ? -11.242 -5.049 16.584 1.00 91.44 90 LEU A C 1
ATOM 748 O O . LEU A 1 90 ? -12.294 -4.951 17.202 1.00 91.44 90 LEU A O 1
ATOM 752 N N . ILE A 1 91 ? -10.315 -5.957 16.901 1.00 92.25 91 ILE A N 1
ATOM 753 C CA . ILE A 1 91 ? -10.481 -6.898 18.018 1.00 92.25 91 ILE A CA 1
ATOM 754 C C . ILE A 1 91 ? -10.609 -6.142 19.346 1.00 92.25 91 ILE A C 1
ATOM 756 O O . ILE A 1 91 ? -11.462 -6.474 20.166 1.00 92.25 91 ILE A O 1
ATOM 760 N N . LEU A 1 92 ? -9.786 -5.111 19.561 1.00 89.38 92 LEU A N 1
ATOM 761 C CA . LEU A 1 92 ? -9.872 -4.275 20.762 1.00 89.38 92 LEU A CA 1
ATOM 762 C C . LEU A 1 92 ? -11.228 -3.566 20.861 1.00 89.38 92 LEU A C 1
ATOM 764 O O . LEU A 1 92 ? -11.821 -3.539 21.940 1.00 89.38 92 LEU A O 1
ATOM 768 N N . LEU A 1 93 ? -11.737 -3.057 19.736 1.00 89.44 93 LEU A N 1
ATOM 769 C CA . LEU A 1 93 ? -13.062 -2.444 19.658 1.00 89.44 93 LEU A CA 1
ATOM 770 C C . LEU A 1 93 ? -14.179 -3.442 20.010 1.00 89.44 93 LEU A C 1
ATOM 772 O O . LEU A 1 93 ? -15.073 -3.117 20.790 1.00 89.44 93 LEU A O 1
ATOM 776 N N . ASP A 1 94 ? -14.106 -4.671 19.493 1.00 89.56 94 ASP A N 1
ATOM 777 C CA . ASP A 1 94 ? -15.088 -5.720 19.786 1.00 89.56 94 ASP A CA 1
ATOM 778 C C . ASP A 1 94 ? -15.087 -6.113 21.275 1.00 89.56 94 ASP A C 1
ATOM 780 O O . ASP A 1 94 ? -16.152 -6.304 21.875 1.00 89.56 94 ASP A O 1
ATOM 784 N N . ILE A 1 95 ? -13.905 -6.198 21.900 1.00 88.94 95 ILE A N 1
ATOM 785 C CA . ILE A 1 95 ? -13.763 -6.471 23.340 1.00 88.94 95 ILE A CA 1
ATOM 786 C C . ILE A 1 95 ? -14.383 -5.342 24.167 1.00 88.94 95 ILE A C 1
ATOM 788 O O . ILE A 1 95 ? -15.105 -5.610 25.134 1.00 88.94 95 ILE A O 1
ATOM 792 N N . GLU A 1 96 ? -14.138 -4.086 23.793 1.00 86.38 96 GLU A N 1
ATOM 793 C CA . GLU A 1 96 ? -14.718 -2.933 24.477 1.00 86.38 96 GLU A CA 1
ATOM 794 C C . GLU A 1 96 ? -16.250 -2.945 24.389 1.00 86.38 96 GLU A C 1
ATOM 796 O O . GLU A 1 96 ? -16.936 -2.834 25.411 1.00 86.38 96 GLU A O 1
ATOM 801 N N . ASP A 1 97 ? -16.802 -3.151 23.193 1.00 85.44 97 ASP A N 1
ATOM 802 C CA . ASP A 1 97 ? -18.248 -3.207 22.977 1.00 85.44 97 ASP A CA 1
ATOM 803 C C . ASP A 1 97 ? -18.907 -4.376 23.725 1.00 85.44 97 ASP A C 1
ATOM 805 O O . ASP A 1 97 ? -20.053 -4.268 24.182 1.00 85.44 97 ASP A O 1
ATOM 809 N N . ASN A 1 98 ? -18.212 -5.506 23.875 1.00 87.12 98 ASN A N 1
ATOM 810 C CA . ASN A 1 98 ? -18.704 -6.635 24.661 1.00 87.12 98 ASN A CA 1
ATOM 811 C C . ASN A 1 98 ? -18.668 -6.337 26.170 1.00 87.12 98 ASN A C 1
ATOM 813 O O . ASN A 1 98 ? -19.639 -6.595 26.881 1.00 87.12 98 ASN A O 1
ATOM 817 N N . THR A 1 99 ? -17.595 -5.700 26.645 1.00 84.75 99 THR A N 1
ATOM 818 C CA . THR A 1 99 ? -17.442 -5.283 28.050 1.00 84.75 99 THR A CA 1
ATOM 819 C C . THR A 1 99 ? -18.500 -4.247 28.440 1.00 84.75 99 THR A C 1
ATOM 821 O O . THR A 1 99 ? -19.123 -4.355 29.496 1.00 84.75 99 THR A O 1
ATOM 824 N N . ARG A 1 100 ? -18.800 -3.290 27.550 1.00 78.38 100 ARG A N 1
ATOM 825 C CA . ARG A 1 100 ? -19.883 -2.306 27.729 1.00 78.38 100 ARG A CA 1
ATOM 826 C C . ARG A 1 100 ? -21.258 -2.960 27.826 1.00 78.38 100 ARG A C 1
ATOM 828 O O . ARG A 1 100 ? -22.096 -2.493 28.592 1.00 78.38 100 ARG A O 1
ATOM 835 N N . ARG A 1 101 ? -21.519 -4.008 27.038 1.00 81.94 101 ARG A N 1
ATOM 836 C CA . ARG A 1 101 ? -22.786 -4.756 27.089 1.00 81.94 101 ARG A CA 1
ATOM 837 C C . ARG A 1 101 ? -22.915 -5.578 28.365 1.00 81.94 101 ARG A C 1
ATOM 839 O O . ARG A 1 101 ? -23.995 -5.589 28.947 1.00 81.94 101 ARG A O 1
ATOM 846 N N . ALA A 1 102 ? -21.832 -6.211 28.808 1.00 84.06 102 ALA A N 1
ATOM 847 C CA . ALA A 1 102 ? -21.800 -6.963 30.057 1.00 84.06 102 ALA A CA 1
ATOM 848 C C . ALA A 1 102 ? -22.033 -6.062 31.280 1.00 84.06 102 ALA A C 1
ATOM 850 O O . ALA A 1 102 ? -22.784 -6.444 32.162 1.00 84.06 102 ALA A O 1
ATOM 851 N N . ALA A 1 103 ? -21.476 -4.846 31.297 1.00 79.56 103 ALA A N 1
ATOM 852 C CA . ALA A 1 103 ? -21.652 -3.895 32.399 1.00 79.56 103 ALA A CA 1
ATOM 853 C C . ALA A 1 103 ? -23.055 -3.254 32.483 1.00 79.56 103 ALA A C 1
ATOM 855 O O . ALA A 1 103 ? -23.368 -2.597 33.472 1.00 79.56 103 ALA A O 1
ATOM 856 N N . ARG A 1 104 ? -23.883 -3.383 31.434 1.00 75.12 104 ARG A N 1
ATOM 857 C CA . ARG A 1 104 ? -25.276 -2.891 31.411 1.00 75.12 104 ARG A CA 1
ATOM 858 C C . ARG A 1 104 ? -26.305 -3.960 31.803 1.00 75.12 104 ARG A C 1
ATOM 860 O O . ARG A 1 104 ? -27.481 -3.616 31.909 1.00 75.12 104 ARG A O 1
ATOM 867 N N . LYS A 1 105 ? -25.892 -5.224 31.928 1.00 58.91 105 LYS A N 1
ATOM 868 C CA . LYS A 1 105 ? -26.711 -6.331 32.440 1.00 58.91 105 LYS A CA 1
ATOM 869 C C . LYS A 1 105 ? -26.471 -6.500 33.931 1.00 58.91 105 LYS A C 1
ATOM 871 O O . LYS A 1 105 ? -27.454 -6.861 34.607 1.00 58.91 105 LYS A O 1
#

pLDDT: mean 86.3, std 15.01, range [42.12, 98.19]

Mean predicted aligned error: 8.54 Å

Solvent-accessible surface area (backbone atoms only — not comparable to full-atom values): 5857 Å² total; per-residue (Å²): 135,85,78,74,79,79,72,82,88,68,77,84,82,79,70,57,66,68,60,51,56,50,48,32,53,49,38,44,52,50,20,52,51,52,26,48,52,26,42,52,52,35,52,48,55,48,49,49,48,49,48,40,21,75,76,66,72,42,79,74,59,62,66,60,54,60,56,42,54,51,39,41,50,53,19,47,51,51,28,50,52,34,46,50,51,28,50,50,54,51,52,52,50,53,52,50,58,49,51,56,53,60,76,74,107

Secondary structure (DSSP, 8-state):
---------SSTTS--HHHHHHHHHHHHHHHHHHHHHHHHHHHHHHHHHHHHHHHH-PPP-HHHHHHHTHHHHHHHHHHHHHHHHHHHHHHHHHHHHHHHHHTT-

Foldseek 3Di:
DDDDPPDPPDDPPDDDPVVLLVVLVVLLVVLVVLLVVLVVVLCVVQVVLVCCVVPVVDDRPPVVNVVSVVSNVVSVVSSVVSNVVSVVSVVVVVVVVVVVVVVVD